Protein AF-A0A7L3FZ92-F1 (afdb_monomer)

pLDDT: mean 94.32, std 2.87, range [82.94, 98.12]

Sequence (107 aa):
RNERCNENYTTDFIYNLYSEEGKGIFDCRKNVLGHMQQGGTPTPFDRNFGTKMGAKAVAWITGKIKECSRHGRIFANTADSACLLGMRKRSLVFQPITELKEQTDFE

Nearest PDB structures (foldseek):
  4omt-assembly1_A-2  TM=9.350E-01  e=1.326E-11  Homo sapiens
  3o8n-assembly2_B  TM=9.314E-01  e=1.236E-11  Oryctolagus cuniculus
  8w2h-assembly1_A  TM=9.555E-01  e=1.254E-10  Homo sapiens
  6erh-assembly1_A  TM=4.510E-01  e=7.866E+00  Homo sapiens

Foldseek 3Di:
DPQVPDPPCGLVNVQVVCCVVCVPVDHGDDDDCPPCVVPDDDDPCCVVVVVVLVVVVVVVVVVQQVVQDDPNDGHLPDQQSAWDFDDDPHDTDTHRVVVVVVVDDPD

Radius of gyration: 23.47 Å; Cα contacts (8 Å, |Δi|>4): 56; chains: 1; bounding box: 52×32×63 Å

InterPro domains:
  IPR000023 Phosphofructokinase domain [PF00365] (2-61)
  IPR015912 Phosphofructokinase, conserved site [PS00433] (29-47)
  IPR035966 Phosphofructokinase superfamily [G3DSA:3.40.50.460] (1-107)
  IPR035966 Phosphofructokinase superfamily [SSF53784] (1-102)

Structure (mmCIF, N/CA/C/O backbone):
data_AF-A0A7L3FZ92-F1
#
_entry.id   AF-A0A7L3FZ92-F1
#
loop_
_atom_site.group_PDB
_atom_site.id
_atom_site.type_symbol
_atom_site.label_atom_id
_atom_site.label_alt_id
_atom_site.label_comp_id
_atom_site.label_asym_id
_atom_site.label_entity_id
_atom_site.label_seq_id
_atom_site.pdbx_PDB_ins_code
_atom_site.Cartn_x
_atom_site.Cartn_y
_atom_site.Cartn_z
_atom_site.occupancy
_atom_site.B_iso_or_equiv
_atom_site.auth_seq_id
_atom_site.auth_comp_id
_atom_site.auth_asym_id
_atom_site.auth_atom_id
_atom_site.pdbx_PDB_model_num
ATOM 1 N N . ARG A 1 1 ? -14.329 0.983 12.569 1.00 88.00 1 ARG A N 1
ATOM 2 C CA . ARG A 1 1 ? -14.511 2.308 11.926 1.00 88.00 1 ARG A CA 1
ATOM 3 C C . ARG A 1 1 ? -13.198 2.689 11.251 1.00 88.00 1 ARG A C 1
ATOM 5 O O . ARG A 1 1 ? -12.181 2.581 11.920 1.00 88.00 1 ARG A O 1
ATOM 12 N N . ASN A 1 2 ? -13.200 3.084 9.970 1.00 93.75 2 ASN A N 1
ATOM 13 C CA . ASN A 1 2 ? -12.004 3.661 9.337 1.00 93.75 2 ASN A CA 1
ATOM 14 C C . ASN A 1 2 ? -11.697 5.024 9.980 1.00 93.75 2 ASN A C 1
ATOM 16 O O . ASN A 1 2 ? -12.620 5.798 10.238 1.00 93.75 2 ASN A O 1
ATOM 20 N N . GLU A 1 3 ? -10.425 5.305 10.249 1.00 93.31 3 GLU A N 1
ATOM 21 C CA . GLU A 1 3 ? -9.991 6.501 10.977 1.00 93.31 3 GLU A CA 1
ATOM 22 C C . GLU A 1 3 ? -10.422 7.809 10.292 1.00 93.31 3 GLU A C 1
ATOM 24 O O . GLU A 1 3 ? -10.885 8.714 10.988 1.00 93.31 3 GLU A O 1
ATOM 29 N N . ARG A 1 4 ? -10.396 7.859 8.951 1.00 93.25 4 ARG A N 1
ATOM 30 C CA . ARG A 1 4 ? -10.768 9.020 8.119 1.00 93.25 4 ARG A CA 1
ATOM 31 C C . ARG A 1 4 ? -12.216 9.004 7.613 1.00 93.25 4 ARG A C 1
ATOM 33 O O . ARG A 1 4 ? -12.556 9.745 6.704 1.00 93.25 4 ARG A O 1
ATOM 40 N N . CYS A 1 5 ? -13.089 8.172 8.186 1.00 94.62 5 CYS A N 1
ATOM 41 C CA . CYS A 1 5 ? -14.502 8.129 7.786 1.00 94.62 5 CYS A CA 1
ATOM 42 C C . CYS A 1 5 ? -15.205 9.490 7.969 1.00 94.62 5 CYS A C 1
ATOM 44 O O . CYS A 1 5 ? -16.030 9.890 7.153 1.00 94.62 5 CYS A O 1
ATOM 46 N N . ASN A 1 6 ? -14.882 10.195 9.056 1.00 96.31 6 ASN A N 1
ATOM 47 C CA . ASN A 1 6 ? -15.357 11.546 9.329 1.00 96.31 6 ASN A CA 1
ATOM 48 C C . ASN A 1 6 ? -14.475 12.195 10.405 1.00 96.31 6 ASN A C 1
ATOM 50 O O . ASN A 1 6 ? -14.124 11.529 11.382 1.00 96.31 6 ASN A O 1
ATOM 54 N N . GLU A 1 7 ? -14.149 13.473 10.252 1.00 94.88 7 GLU A N 1
ATOM 55 C CA . GLU A 1 7 ? -13.280 14.204 11.184 1.00 94.88 7 GLU A CA 1
ATOM 56 C C . GLU A 1 7 ? -13.944 14.473 12.544 1.00 94.88 7 GLU A C 1
ATOM 58 O O . GLU A 1 7 ? -13.286 14.391 13.577 1.00 94.88 7 GLU A O 1
ATOM 63 N N . ASN A 1 8 ? -15.258 14.715 12.559 1.00 95.88 8 ASN A N 1
ATOM 64 C CA . ASN A 1 8 ? -16.018 15.067 13.762 1.00 95.88 8 ASN A CA 1
ATOM 65 C C . ASN A 1 8 ? -16.541 13.830 14.502 1.00 95.88 8 ASN A C 1
ATOM 67 O O . ASN A 1 8 ? -16.472 13.745 15.727 1.00 95.88 8 ASN A O 1
ATOM 71 N N . TYR A 1 9 ? -17.036 12.831 13.769 1.00 95.38 9 TYR A N 1
ATOM 72 C CA . TYR A 1 9 ? -17.531 11.582 14.357 1.00 95.38 9 TYR A CA 1
ATOM 73 C C . TYR A 1 9 ? -16.379 10.612 14.608 1.00 95.38 9 TYR A C 1
ATOM 75 O O . TYR A 1 9 ? -16.299 9.560 13.968 1.00 95.38 9 TYR A O 1
ATOM 83 N N . THR A 1 10 ? -15.454 10.983 15.494 1.00 95.88 10 THR A N 1
ATOM 84 C CA . THR A 1 10 ? -14.276 10.180 15.848 1.00 95.88 10 THR A CA 1
ATOM 85 C C . THR A 1 10 ? -14.662 8.882 16.561 1.00 95.88 10 THR A C 1
ATOM 87 O O . THR A 1 10 ? -15.782 8.713 17.045 1.00 95.88 10 THR A O 1
ATOM 90 N N . THR A 1 11 ? -13.723 7.933 16.642 1.00 96.06 11 THR A N 1
ATOM 91 C CA . THR A 1 11 ? -13.924 6.699 17.422 1.00 96.06 11 THR A CA 1
ATOM 92 C C . THR A 1 11 ? -14.236 7.015 18.888 1.00 96.06 11 THR A C 1
ATOM 94 O O . THR A 1 11 ? -15.074 6.344 19.484 1.00 96.06 11 THR A O 1
ATOM 97 N N . ASP A 1 12 ? -13.616 8.059 19.445 1.00 95.56 12 ASP A N 1
ATOM 98 C CA . ASP A 1 12 ? -13.855 8.506 20.818 1.00 95.56 12 ASP A CA 1
ATOM 99 C C . ASP A 1 12 ? -15.232 9.138 20.989 1.00 95.56 12 ASP A C 1
ATOM 101 O O . ASP A 1 12 ? -15.937 8.813 21.942 1.00 95.56 12 ASP A O 1
ATOM 105 N N . PHE A 1 13 ? -15.637 9.992 20.045 1.00 96.12 13 PHE A N 1
ATOM 106 C CA . PHE A 1 13 ? -16.962 10.602 20.056 1.00 96.12 13 PHE A CA 1
ATOM 107 C C . PHE A 1 13 ? -18.061 9.537 20.008 1.00 96.12 13 PHE A C 1
ATOM 109 O O . PHE A 1 13 ? -18.958 9.535 20.844 1.00 96.12 13 PHE A O 1
ATOM 116 N N . ILE A 1 14 ? -17.965 8.596 19.063 1.00 96.00 14 ILE A N 1
ATOM 117 C CA . ILE A 1 14 ? -18.960 7.529 18.894 1.00 96.00 14 ILE A CA 1
ATOM 118 C C . ILE A 1 14 ? -19.006 6.617 20.124 1.00 96.00 14 ILE A C 1
ATOM 120 O O . ILE A 1 14 ? -20.087 6.222 20.549 1.00 96.00 14 ILE A O 1
ATOM 124 N N . TYR A 1 15 ? -17.846 6.294 20.701 1.00 96.25 15 TYR A N 1
ATOM 125 C CA . TYR A 1 15 ? -17.776 5.536 21.947 1.00 96.25 15 TYR A CA 1
ATOM 126 C C . TYR A 1 15 ? -18.524 6.253 23.077 1.00 96.25 15 TYR A C 1
ATOM 128 O O . TYR A 1 15 ? -19.400 5.653 23.690 1.00 96.25 15 TYR A O 1
ATOM 136 N N . ASN A 1 16 ? -18.237 7.539 23.310 1.00 96.38 16 ASN A N 1
ATOM 137 C CA . ASN A 1 16 ? -18.897 8.312 24.364 1.00 96.38 16 ASN A CA 1
ATOM 138 C C . ASN A 1 16 ? -20.410 8.413 24.128 1.00 96.38 16 ASN A C 1
ATOM 140 O O . ASN A 1 16 ? -21.183 8.217 25.060 1.00 96.38 16 ASN A O 1
ATOM 144 N N . LEU A 1 17 ? -20.824 8.665 22.882 1.00 96.50 17 LEU A N 1
ATOM 145 C CA . LEU A 1 17 ? -22.233 8.746 22.502 1.00 96.50 17 LEU A CA 1
ATOM 146 C C . LEU A 1 17 ? -22.979 7.446 22.824 1.00 96.50 17 LEU A C 1
ATOM 148 O O . LEU A 1 17 ? -24.037 7.483 23.442 1.00 96.50 17 LEU A O 1
ATOM 152 N N . TYR A 1 18 ? -22.433 6.293 22.428 1.00 96.00 18 TYR A N 1
ATOM 153 C CA . TYR A 1 18 ? -23.087 5.011 22.687 1.00 96.00 18 TYR A CA 1
ATOM 154 C C . TYR A 1 18 ? -23.051 4.599 24.155 1.00 96.00 18 TYR A C 1
ATOM 156 O O . TYR A 1 18 ? -24.005 3.979 24.615 1.00 96.00 18 TYR A O 1
ATOM 164 N N . SER A 1 19 ? -21.991 4.938 24.888 1.00 95.62 19 SER A N 1
ATOM 165 C CA . SER A 1 19 ? -21.942 4.704 26.333 1.00 95.62 19 SER A CA 1
ATOM 166 C C . SER A 1 19 ? -23.023 5.495 27.073 1.00 95.62 19 SER A C 1
ATOM 168 O O . SER A 1 19 ? -23.666 4.945 27.963 1.00 95.62 19 SER A O 1
ATOM 170 N N . GLU A 1 20 ? -23.257 6.752 26.683 1.00 96.25 20 GLU A N 1
ATOM 171 C CA . GLU A 1 20 ? -24.284 7.603 27.297 1.00 96.25 20 G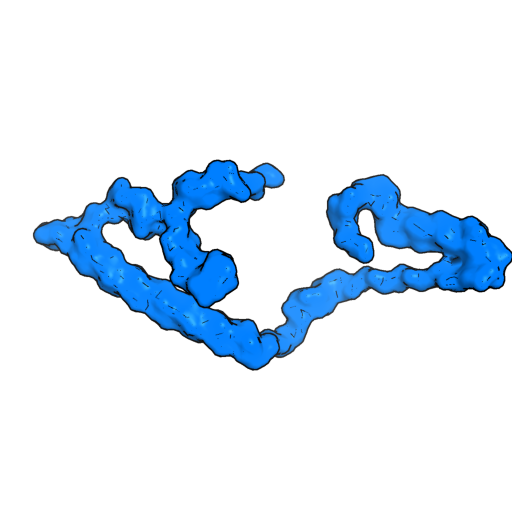LU A CA 1
ATOM 172 C C . GLU A 1 20 ? -25.702 7.147 26.917 1.00 96.25 20 GLU A C 1
ATOM 174 O O . GLU A 1 20 ? -26.540 6.876 27.779 1.00 96.25 20 GLU A O 1
ATOM 179 N N . GLU A 1 21 ? -25.972 6.970 25.620 1.00 97.12 21 GLU A N 1
ATOM 180 C CA . GLU A 1 21 ? -27.300 6.568 25.138 1.00 97.12 21 GLU A CA 1
ATOM 181 C C . GLU A 1 21 ? -27.655 5.113 25.476 1.00 97.12 21 GLU A C 1
ATOM 183 O O . GLU A 1 21 ? -28.831 4.743 25.489 1.00 97.12 21 GLU A O 1
ATOM 188 N N . GLY A 1 22 ? -26.658 4.281 25.790 1.00 92.69 22 GLY A N 1
ATOM 189 C CA . GLY A 1 22 ? -26.851 2.888 26.176 1.00 92.69 22 GLY A CA 1
ATOM 190 C C . GLY A 1 22 ? -27.624 2.717 27.482 1.00 92.69 22 GLY A C 1
ATOM 191 O O . GLY A 1 22 ? -28.246 1.672 27.664 1.00 92.69 22 GLY A O 1
ATOM 192 N N . LYS A 1 23 ? -27.626 3.719 28.378 1.00 93.25 23 LYS A N 1
ATOM 193 C CA . LYS A 1 23 ? -28.422 3.758 29.628 1.00 93.25 23 LYS A CA 1
ATOM 194 C C . LYS A 1 23 ? -28.408 2.443 30.429 1.00 93.25 23 LYS A C 1
ATOM 196 O O . LYS A 1 23 ? -29.411 2.051 31.019 1.00 93.25 23 LYS A O 1
ATOM 201 N N . GLY A 1 24 ? -27.274 1.739 30.424 1.00 89.56 24 GLY A N 1
ATOM 202 C CA . GLY A 1 24 ? -27.091 0.457 31.116 1.00 89.56 24 GLY A CA 1
ATOM 203 C C . GLY A 1 24 ? -27.701 -0.776 30.432 1.00 89.56 24 GLY A C 1
ATOM 204 O O . GLY A 1 24 ? -27.601 -1.869 30.979 1.00 89.56 24 GLY A O 1
ATOM 205 N N . ILE A 1 25 ? -28.301 -0.638 29.245 1.00 97.31 25 ILE A N 1
ATOM 206 C CA . ILE A 1 25 ? -28.797 -1.760 28.426 1.00 97.31 25 ILE A CA 1
ATOM 207 C C . ILE A 1 25 ? -27.623 -2.522 27.795 1.00 97.31 25 ILE A C 1
ATOM 209 O O . ILE A 1 25 ? -27.673 -3.742 27.643 1.00 97.31 25 ILE A O 1
ATOM 213 N N . PHE A 1 26 ? -26.557 -1.807 27.438 1.00 95.75 26 PHE A N 1
ATOM 214 C CA . PHE A 1 26 ? -25.316 -2.375 26.926 1.00 95.75 26 PHE A CA 1
ATOM 215 C C . PHE A 1 26 ? -24.110 -1.525 27.343 1.00 95.75 26 PHE A C 1
ATOM 217 O O . PHE A 1 26 ? -24.252 -0.355 27.695 1.00 95.75 26 PHE A O 1
ATOM 224 N N . ASP A 1 27 ? -22.925 -2.132 27.277 1.00 94.44 27 ASP A N 1
ATOM 225 C CA . ASP A 1 27 ? -21.635 -1.465 27.469 1.00 94.44 27 ASP A CA 1
ATOM 226 C C . ASP A 1 27 ? -20.976 -1.206 26.106 1.00 94.44 27 ASP A C 1
ATOM 228 O O . ASP A 1 27 ? -21.134 -1.992 25.165 1.00 94.44 27 ASP A O 1
ATOM 232 N N . CYS A 1 28 ? -20.218 -0.117 25.993 1.00 95.69 28 CYS A N 1
ATOM 233 C CA . CYS A 1 28 ? -19.436 0.188 24.802 1.00 95.69 28 CYS A CA 1
ATOM 234 C C . CYS A 1 28 ? -17.952 0.007 25.111 1.00 95.69 28 CYS A C 1
ATOM 236 O O . CYS A 1 28 ? -17.484 0.300 26.205 1.00 95.69 28 CYS A O 1
ATOM 238 N N . ARG A 1 29 ? -17.171 -0.452 24.131 1.00 95.38 29 ARG A N 1
ATOM 239 C CA . ARG A 1 29 ? -15.706 -0.495 24.217 1.00 95.38 29 ARG A CA 1
ATOM 240 C C . ARG A 1 29 ? -15.113 -0.026 22.906 1.00 95.38 29 ARG A C 1
ATOM 242 O O . ARG A 1 29 ? -15.587 -0.395 21.833 1.00 95.38 29 ARG A O 1
ATOM 249 N N . LYS A 1 30 ? -14.043 0.758 22.993 1.00 94.94 30 LYS A N 1
ATOM 250 C CA . LYS A 1 30 ? -13.242 1.158 21.835 1.00 94.94 30 LYS A CA 1
ATOM 251 C C . LYS A 1 30 ? -11.922 0.400 21.817 1.00 94.94 30 LYS A C 1
ATOM 253 O O . LYS A 1 30 ? -11.326 0.149 22.860 1.00 94.94 30 LYS A O 1
ATOM 258 N N . ASN A 1 31 ? -11.462 0.070 20.618 1.00 95.06 31 ASN A N 1
ATOM 259 C CA . ASN A 1 31 ? -10.135 -0.477 20.386 1.00 95.06 31 ASN A CA 1
ATOM 260 C C . ASN A 1 31 ? -9.551 0.179 19.132 1.00 95.06 31 ASN A C 1
ATOM 262 O O . ASN A 1 31 ? -10.151 0.106 18.058 1.00 95.06 31 ASN A O 1
ATOM 266 N N . VAL A 1 32 ? -8.399 0.827 19.282 1.00 94.75 32 VAL A N 1
ATOM 267 C CA . VAL A 1 32 ? -7.648 1.447 18.188 1.00 94.75 32 VAL A CA 1
ATOM 268 C C . VAL A 1 32 ? -6.336 0.684 18.070 1.00 94.75 32 VAL A C 1
ATOM 270 O O . VAL A 1 32 ? -5.428 0.868 18.873 1.00 94.75 32 VAL A O 1
ATOM 273 N N . LEU A 1 33 ? -6.258 -0.209 17.082 1.00 95.00 33 LEU A N 1
ATOM 274 C CA . LEU A 1 33 ? -5.108 -1.101 16.899 1.00 95.00 33 LEU A CA 1
ATOM 275 C C . LEU A 1 33 ? -3.821 -0.348 16.523 1.00 95.00 33 LEU A C 1
ATOM 277 O O . LEU A 1 33 ? -2.723 -0.827 16.808 1.00 95.00 33 LEU A O 1
ATOM 281 N N . GLY A 1 34 ? -3.947 0.800 15.848 1.00 94.25 34 GLY A N 1
ATOM 282 C CA . GLY A 1 3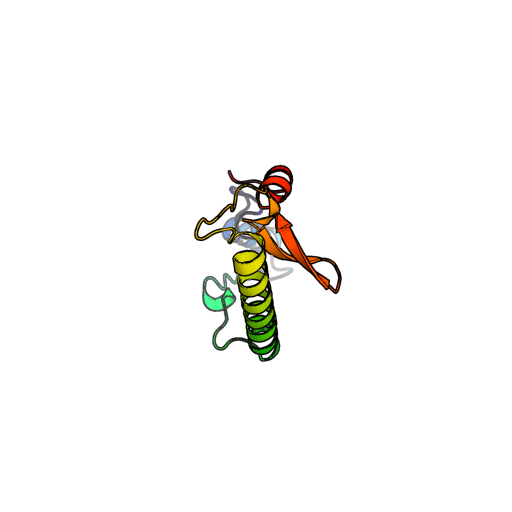4 ? -2.809 1.586 15.372 1.00 94.25 34 GLY A CA 1
ATOM 283 C C . GLY A 1 34 ? -1.886 0.771 14.462 1.00 94.25 34 GLY A C 1
ATOM 284 O O . GLY A 1 34 ? -2.354 0.019 13.602 1.00 94.25 34 GLY A O 1
ATOM 285 N N . HIS A 1 35 ? -0.574 0.886 14.678 1.00 95.94 35 HIS A N 1
ATOM 286 C CA . HIS A 1 35 ? 0.455 0.252 13.844 1.00 95.94 35 HIS A CA 1
ATOM 287 C C . HIS A 1 35 ? 0.452 -1.278 13.862 1.00 95.94 35 HIS A C 1
ATOM 289 O O . HIS A 1 35 ? 0.986 -1.877 12.933 1.00 95.94 35 HIS A O 1
ATOM 295 N N . MET A 1 36 ? -0.210 -1.932 14.825 1.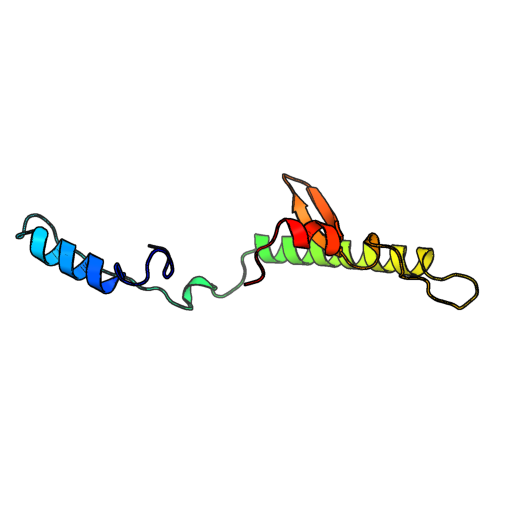00 94.56 36 MET A N 1
ATOM 296 C CA . MET A 1 36 ? -0.368 -3.392 14.781 1.00 94.56 36 MET A CA 1
ATOM 297 C C . MET A 1 36 ? -1.125 -3.871 13.533 1.00 94.56 36 MET A C 1
ATOM 299 O O . MET A 1 36 ? -0.978 -5.023 13.135 1.00 94.56 36 MET A O 1
ATOM 303 N N . GLN A 1 37 ? -1.881 -2.987 12.872 1.00 94.88 37 GLN A N 1
ATOM 304 C CA . GLN A 1 37 ? -2.539 -3.276 11.594 1.00 94.88 37 GLN A CA 1
ATOM 305 C C . GLN A 1 37 ? -1.557 -3.549 10.443 1.00 94.88 37 GLN A C 1
ATOM 307 O O . GLN A 1 37 ? -1.951 -4.172 9.463 1.00 94.88 37 GLN A O 1
ATOM 312 N N . GLN A 1 38 ? -0.288 -3.133 10.554 1.00 95.38 38 GLN A N 1
ATOM 313 C CA . GLN A 1 38 ? 0.760 -3.492 9.586 1.00 95.38 38 GLN A CA 1
ATOM 314 C C . GLN A 1 38 ? 1.110 -4.989 9.642 1.00 95.38 38 GLN A C 1
ATOM 316 O O . GLN A 1 38 ? 1.674 -5.531 8.694 1.00 95.38 38 GLN A O 1
ATOM 321 N N . GLY A 1 39 ? 0.749 -5.664 10.738 1.00 95.12 39 GLY A N 1
ATOM 322 C CA . GLY A 1 39 ? 1.132 -7.039 11.013 1.00 95.12 39 GLY A CA 1
ATOM 323 C C . GLY A 1 39 ? 2.546 -7.154 11.585 1.00 95.12 39 GLY A C 1
ATOM 324 O O . GLY A 1 39 ? 3.204 -6.168 11.906 1.00 95.12 39 GLY A O 1
ATOM 325 N N . GLY A 1 40 ? 2.989 -8.399 11.752 1.00 95.38 40 GLY A N 1
ATOM 326 C CA . GLY A 1 40 ? 4.349 -8.736 12.171 1.00 95.38 40 GLY A CA 1
ATOM 327 C C . GLY A 1 40 ? 5.100 -9.401 11.025 1.00 95.38 40 GLY A C 1
ATOM 328 O O . GLY A 1 40 ? 5.501 -8.762 10.057 1.00 95.38 40 GLY A O 1
ATOM 329 N N . THR A 1 41 ? 5.277 -10.718 11.110 1.00 96.44 41 THR A N 1
ATOM 330 C CA . THR A 1 41 ? 5.840 -11.490 9.997 1.00 96.44 41 THR A CA 1
ATOM 331 C C . THR A 1 41 ? 4.832 -11.574 8.843 1.00 96.44 41 THR A C 1
ATOM 333 O O . THR A 1 41 ? 3.678 -11.938 9.086 1.00 96.44 41 THR A O 1
ATOM 336 N N . PRO A 1 42 ? 5.240 -11.292 7.590 1.00 96.94 42 PRO A N 1
ATOM 337 C CA . PRO A 1 42 ? 4.342 -11.355 6.442 1.00 96.94 42 PRO A CA 1
ATOM 338 C C . PRO A 1 42 ? 3.788 -12.767 6.246 1.00 96.94 42 PRO A C 1
ATOM 340 O O . PRO A 1 42 ? 4.471 -13.775 6.485 1.00 96.94 42 PRO A O 1
ATOM 343 N N . THR A 1 43 ? 2.551 -12.852 5.760 1.00 97.81 43 THR A N 1
ATOM 344 C CA . THR A 1 43 ? 1.898 -14.144 5.550 1.00 97.81 43 THR A CA 1
ATOM 345 C C . THR A 1 43 ? 2.629 -14.956 4.466 1.00 97.81 43 THR A C 1
ATOM 347 O O . THR A 1 43 ? 3.349 -14.402 3.628 1.00 97.81 43 THR A O 1
ATOM 350 N N . PRO A 1 44 ? 2.485 -16.295 4.430 1.00 98.12 44 PRO A N 1
ATOM 351 C CA . PRO A 1 44 ? 2.992 -17.094 3.311 1.00 98.12 44 PRO A CA 1
ATOM 352 C C . PRO A 1 44 ? 2.472 -16.620 1.944 1.00 98.12 44 PRO A C 1
ATOM 354 O O . PRO A 1 44 ? 3.206 -16.690 0.958 1.00 98.12 44 PRO A O 1
ATOM 357 N N . PHE A 1 45 ? 1.236 -16.109 1.896 1.00 96.19 45 PHE A N 1
ATOM 358 C CA . PHE A 1 45 ? 0.650 -15.537 0.688 1.00 96.19 45 PHE A CA 1
ATOM 359 C C . PHE A 1 45 ? 1.420 -14.297 0.232 1.00 96.19 45 PHE A C 1
ATOM 361 O O . PHE A 1 45 ? 1.881 -14.273 -0.907 1.00 96.19 45 PHE A O 1
ATOM 368 N N . ASP A 1 46 ? 1.636 -13.324 1.122 1.00 97.06 46 ASP A N 1
ATOM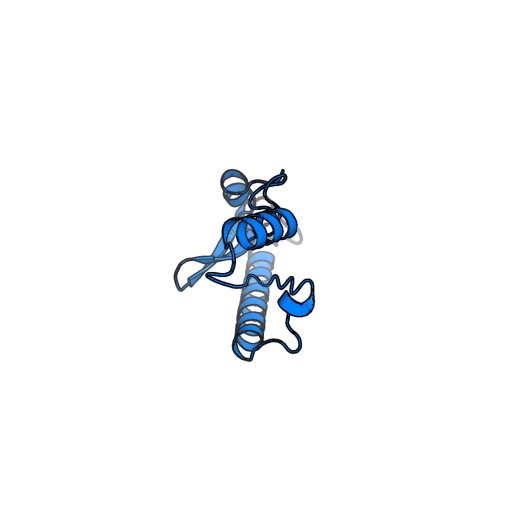 369 C CA . ASP A 1 46 ? 2.355 -12.085 0.791 1.00 97.06 46 ASP A CA 1
ATOM 370 C C . ASP A 1 46 ? 3.780 -12.375 0.323 1.00 97.06 46 ASP A C 1
ATOM 372 O O . ASP A 1 46 ? 4.254 -11.793 -0.652 1.00 97.06 46 ASP A O 1
ATOM 376 N N . ARG A 1 47 ? 4.449 -13.342 0.964 1.00 97.94 47 ARG A N 1
ATOM 377 C CA . ARG A 1 47 ? 5.795 -13.777 0.573 1.00 97.94 47 ARG A CA 1
ATOM 378 C C . ARG A 1 47 ? 5.819 -14.361 -0.838 1.00 97.94 47 ARG A C 1
ATOM 380 O O . ARG A 1 47 ? 6.606 -13.914 -1.669 1.00 97.94 47 ARG A O 1
ATOM 387 N N . ASN A 1 48 ? 4.947 -15.328 -1.128 1.00 97.44 48 ASN A N 1
ATOM 388 C CA . ASN A 1 48 ? 4.883 -15.951 -2.452 1.00 97.44 48 ASN A CA 1
ATOM 389 C C . ASN A 1 48 ? 4.478 -14.932 -3.529 1.00 97.44 48 ASN A C 1
ATOM 391 O O . ASN A 1 48 ? 5.116 -14.834 -4.580 1.00 97.44 48 ASN A O 1
ATOM 395 N N . PHE A 1 49 ? 3.449 -14.133 -3.247 1.00 96.44 49 PHE A N 1
ATOM 396 C CA . PHE A 1 49 ? 2.946 -13.131 -4.174 1.00 96.44 49 PHE A CA 1
ATOM 397 C C . PHE A 1 49 ? 3.989 -12.047 -4.464 1.00 96.44 49 PHE A C 1
ATOM 399 O O . PHE A 1 49 ? 4.187 -11.696 -5.627 1.00 96.44 49 PHE A O 1
ATOM 406 N N . GLY A 1 50 ? 4.725 -11.592 -3.446 1.00 96.94 50 GLY A N 1
ATOM 407 C CA . GLY A 1 50 ? 5.855 -10.676 -3.596 1.00 96.94 50 GLY A CA 1
ATOM 408 C C . GLY A 1 50 ? 6.936 -11.233 -4.524 1.00 96.94 50 GLY A C 1
ATOM 409 O O . GLY A 1 50 ? 7.328 -10.562 -5.479 1.00 96.94 50 GLY A O 1
ATOM 410 N N . THR A 1 51 ? 7.354 -12.490 -4.331 1.00 97.44 51 THR A N 1
ATOM 411 C CA . THR A 1 51 ? 8.311 -13.153 -5.236 1.00 97.44 51 THR A CA 1
ATOM 412 C C . THR A 1 51 ? 7.773 -13.249 -6.665 1.00 97.44 51 THR A C 1
ATOM 414 O O . THR A 1 51 ? 8.498 -12.958 -7.618 1.00 97.44 51 THR A O 1
ATOM 417 N N . LYS A 1 52 ? 6.493 -13.601 -6.840 1.00 96.38 52 LYS A N 1
ATOM 418 C CA . LYS A 1 52 ? 5.849 -13.689 -8.158 1.00 96.38 52 LYS A CA 1
ATOM 419 C C . LYS A 1 52 ? 5.808 -12.337 -8.875 1.00 96.38 52 LYS A C 1
ATOM 421 O O . LYS A 1 52 ? 6.103 -12.275 -10.070 1.00 96.38 52 LYS A O 1
ATOM 426 N N . MET A 1 53 ? 5.451 -11.263 -8.168 1.00 97.44 53 MET A N 1
ATOM 427 C CA . MET A 1 53 ? 5.463 -9.909 -8.726 1.00 97.44 53 MET A CA 1
ATOM 428 C C . MET A 1 53 ? 6.884 -9.466 -9.082 1.00 97.44 53 MET A C 1
ATOM 430 O O . MET A 1 53 ? 7.098 -8.980 -10.190 1.00 97.44 53 MET A O 1
ATOM 434 N N . GLY A 1 54 ? 7.860 -9.715 -8.204 1.00 97.94 54 GLY A N 1
ATOM 435 C CA . GLY A 1 54 ? 9.269 -9.399 -8.449 1.00 97.94 54 GLY A CA 1
ATOM 436 C C . GLY A 1 54 ? 9.823 -10.096 -9.693 1.00 97.94 54 GLY A C 1
ATOM 437 O O . GLY A 1 54 ? 10.363 -9.439 -10.581 1.00 97.94 54 GLY A O 1
ATOM 438 N N . ALA A 1 55 ? 9.610 -11.409 -9.821 1.00 97.94 55 ALA A N 1
ATOM 439 C CA . ALA A 1 55 ? 10.036 -12.165 -10.999 1.00 97.94 55 ALA A CA 1
ATOM 440 C C . ALA A 1 55 ? 9.403 -11.624 -12.293 1.00 97.94 55 ALA A C 1
ATOM 442 O O . ALA A 1 55 ? 10.082 -11.469 -13.310 1.00 97.94 55 ALA A O 1
ATOM 443 N N . LYS A 1 56 ? 8.109 -11.280 -12.251 1.00 97.44 56 LYS A N 1
ATOM 444 C CA . LYS A 1 56 ? 7.407 -10.708 -13.403 1.00 97.44 56 LYS A CA 1
ATOM 445 C C . LYS A 1 56 ? 7.937 -9.319 -13.776 1.00 97.44 56 LYS A C 1
ATOM 447 O O . LYS A 1 56 ? 8.094 -9.046 -14.963 1.00 97.44 56 LYS A O 1
ATOM 452 N N . ALA A 1 57 ? 8.241 -8.470 -12.795 1.00 97.94 57 ALA A N 1
ATOM 453 C CA . ALA A 1 57 ? 8.837 -7.153 -13.018 1.00 97.94 57 ALA A CA 1
ATOM 454 C C . ALA A 1 57 ? 10.224 -7.255 -13.674 1.00 97.94 57 ALA A C 1
ATOM 456 O O . ALA A 1 57 ? 10.495 -6.549 -14.643 1.00 97.94 57 ALA A O 1
ATOM 457 N N . VAL A 1 58 ? 11.070 -8.186 -13.216 1.00 98.00 58 VAL A N 1
ATOM 458 C CA . VAL A 1 58 ? 12.397 -8.429 -13.810 1.00 98.00 58 VAL A CA 1
ATOM 459 C C . VAL A 1 58 ? 12.288 -8.955 -15.245 1.00 98.00 58 VAL A C 1
ATOM 461 O O . VAL A 1 58 ? 13.018 -8.508 -16.133 1.00 98.00 58 VAL A O 1
ATOM 464 N N . ALA A 1 59 ? 11.357 -9.876 -15.505 1.00 97.25 59 ALA A N 1
ATOM 465 C CA . ALA A 1 59 ? 11.115 -10.369 -16.858 1.00 97.25 59 ALA A CA 1
ATOM 466 C C . ALA A 1 59 ? 10.675 -9.233 -17.798 1.00 97.25 59 ALA A C 1
ATOM 468 O O . ALA A 1 59 ? 11.178 -9.113 -18.916 1.00 97.25 59 ALA A O 1
ATOM 469 N N . TRP A 1 60 ? 9.781 -8.366 -17.318 1.00 96.75 60 TRP A N 1
ATOM 470 C CA . TRP A 1 60 ? 9.284 -7.221 -18.073 1.00 96.75 60 TRP A CA 1
ATOM 471 C C . TRP A 1 60 ? 10.370 -6.177 -18.354 1.00 96.75 60 TRP A C 1
ATOM 473 O O . TRP A 1 60 ? 10.551 -5.810 -19.514 1.00 96.75 60 TRP A O 1
ATOM 483 N N . ILE A 1 61 ? 11.149 -5.756 -17.348 1.00 95.81 61 ILE A N 1
ATOM 484 C CA . ILE A 1 61 ? 12.193 -4.735 -17.548 1.00 95.81 61 ILE A CA 1
ATOM 485 C C . ILE A 1 61 ? 13.281 -5.239 -18.502 1.00 95.81 61 ILE A C 1
ATOM 487 O O . ILE A 1 61 ? 13.745 -4.497 -19.362 1.00 95.81 61 ILE A O 1
ATOM 491 N N . THR A 1 62 ? 13.628 -6.528 -18.426 1.00 95.94 62 THR A N 1
ATOM 492 C CA . THR A 1 62 ? 14.600 -7.149 -19.336 1.00 95.94 62 THR A CA 1
ATOM 493 C C . THR A 1 62 ? 14.103 -7.139 -20.783 1.00 95.94 62 THR A C 1
ATOM 495 O O . THR A 1 62 ? 14.879 -6.856 -21.696 1.00 95.94 62 THR A O 1
ATOM 498 N N . GLY A 1 63 ? 12.817 -7.432 -21.005 1.00 94.12 63 GLY A N 1
ATOM 499 C CA . GLY A 1 63 ? 12.191 -7.318 -22.324 1.00 94.12 63 GLY A CA 1
ATOM 500 C C . GLY A 1 63 ? 12.195 -5.876 -22.828 1.00 94.12 63 GLY A C 1
ATOM 501 O O . GLY A 1 63 ? 12.685 -5.603 -23.923 1.00 94.12 63 GLY A O 1
ATOM 502 N N . LYS A 1 64 ? 11.763 -4.935 -21.983 1.00 94.06 64 LYS A N 1
ATOM 503 C CA . LYS A 1 64 ? 11.699 -3.513 -22.331 1.00 94.06 64 LYS A CA 1
ATOM 504 C C . LYS A 1 64 ? 13.050 -2.899 -22.659 1.00 94.06 64 LYS A C 1
ATOM 506 O O . LYS A 1 64 ? 13.148 -2.152 -23.623 1.00 94.06 64 LYS A O 1
ATOM 511 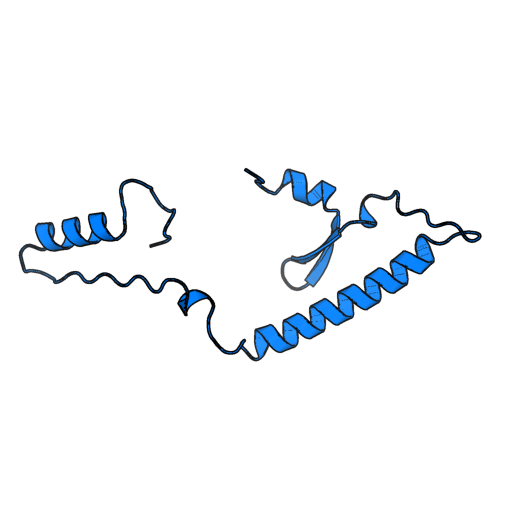N N . ILE A 1 65 ? 14.111 -3.252 -21.936 1.00 93.12 65 ILE A N 1
ATOM 512 C CA . ILE A 1 65 ? 15.469 -2.785 -22.254 1.00 93.12 65 ILE A CA 1
ATOM 513 C C . ILE A 1 65 ? 15.871 -3.202 -23.676 1.00 93.12 65 ILE A C 1
ATOM 515 O O . ILE A 1 65 ? 16.453 -2.398 -24.403 1.00 93.12 65 ILE A O 1
ATOM 519 N N . LYS A 1 66 ? 15.538 -4.429 -24.100 1.00 92.25 66 LYS A N 1
ATOM 520 C CA . LYS A 1 66 ? 15.831 -4.908 -25.460 1.00 92.25 66 LYS A CA 1
ATOM 521 C C . LYS A 1 66 ? 15.007 -4.175 -26.520 1.00 92.25 66 LYS A C 1
ATOM 523 O O . LYS A 1 66 ? 15.544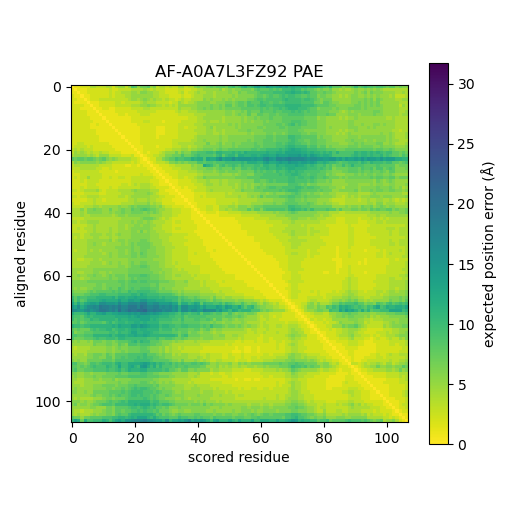 -3.849 -27.569 1.00 92.25 66 LYS A O 1
ATOM 528 N N . GLU A 1 67 ? 13.734 -3.903 -26.245 1.00 91.62 67 GLU A N 1
ATOM 529 C CA . GLU A 1 67 ? 12.844 -3.166 -27.157 1.00 91.62 67 GLU A CA 1
ATOM 530 C C . GLU A 1 67 ? 13.269 -1.699 -27.333 1.00 91.62 67 GLU A C 1
ATOM 532 O O . GLU A 1 67 ? 13.252 -1.163 -28.448 1.00 91.62 67 GLU A O 1
ATOM 537 N N . CYS A 1 68 ? 13.663 -1.062 -26.229 1.00 91.94 68 CYS A N 1
ATOM 538 C CA . CYS A 1 68 ? 14.032 0.349 -26.176 1.00 91.94 68 CYS A CA 1
ATOM 539 C C . CYS A 1 68 ? 15.480 0.605 -26.622 1.00 91.94 68 CYS A C 1
ATOM 541 O O . CYS A 1 68 ? 15.806 1.732 -26.990 1.00 91.94 68 CYS A O 1
ATOM 543 N N . SER A 1 69 ? 16.365 -0.395 -26.600 1.00 92.19 69 SER A N 1
ATOM 544 C CA . SER A 1 69 ? 17.759 -0.246 -27.037 1.00 92.19 69 SER A CA 1
ATOM 545 C C . SER A 1 69 ? 17.893 -0.446 -28.548 1.00 92.19 69 SER A C 1
ATOM 547 O O . SER A 1 69 ? 17.665 -1.536 -29.069 1.00 92.19 69 SER A O 1
ATOM 549 N N . ARG A 1 70 ? 18.286 0.605 -29.275 1.00 87.44 70 ARG A N 1
ATOM 550 C CA . ARG A 1 70 ? 18.529 0.570 -30.726 1.00 87.44 70 ARG A CA 1
ATOM 551 C C . ARG A 1 70 ? 19.823 1.302 -31.054 1.00 87.44 70 ARG A C 1
ATOM 553 O O . ARG A 1 70 ? 19.986 2.464 -30.696 1.00 87.44 70 ARG A O 1
ATOM 560 N N . HIS A 1 71 ? 20.739 0.628 -31.752 1.00 85.50 71 HIS A N 1
ATOM 561 C CA . HIS A 1 71 ? 22.014 1.204 -32.211 1.00 85.50 71 HIS A CA 1
ATOM 562 C C . HIS A 1 71 ? 22.816 1.925 -31.104 1.00 85.50 71 HIS A C 1
ATOM 564 O O . HIS A 1 71 ? 23.346 3.013 -31.317 1.00 85.50 71 HIS A O 1
ATOM 570 N N . GLY A 1 72 ? 22.876 1.342 -29.901 1.00 86.75 72 GLY A N 1
ATOM 571 C CA . GLY A 1 72 ? 23.617 1.910 -28.765 1.00 86.75 72 GLY A CA 1
ATOM 572 C C . GLY A 1 72 ? 22.940 3.106 -28.083 1.00 86.75 72 GLY A C 1
ATOM 573 O O . GLY A 1 72 ? 23.555 3.747 -27.235 1.00 86.75 72 GLY A O 1
ATOM 574 N N . ARG A 1 73 ? 21.684 3.413 -28.429 1.00 90.69 73 ARG A N 1
ATOM 575 C CA . ARG A 1 73 ? 20.864 4.451 -27.788 1.00 90.69 73 ARG A CA 1
ATOM 576 C C . ARG A 1 73 ? 19.599 3.840 -27.191 1.00 90.69 73 ARG A C 1
ATOM 578 O O . ARG A 1 73 ? 19.079 2.859 -27.716 1.00 90.69 73 ARG A O 1
ATOM 585 N N . ILE A 1 74 ? 19.102 4.431 -26.106 1.00 90.81 74 ILE A N 1
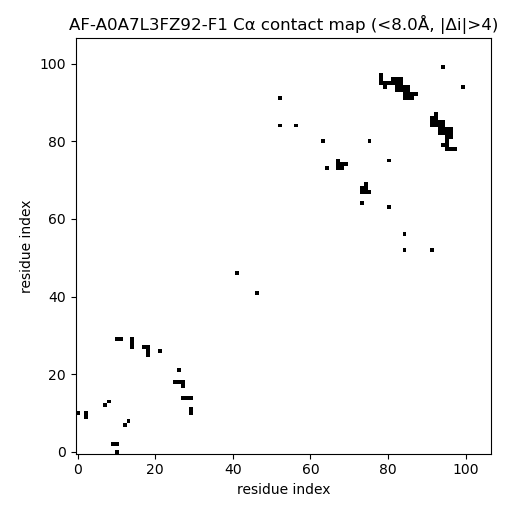ATOM 586 C CA . ILE A 1 74 ? 17.870 4.004 -25.431 1.00 90.81 74 ILE A CA 1
ATOM 587 C C . ILE A 1 74 ? 16.735 4.965 -25.792 1.00 90.81 74 ILE A C 1
ATOM 589 O O . ILE A 1 74 ? 16.864 6.175 -25.625 1.00 90.81 74 ILE A O 1
ATOM 593 N N . PHE A 1 75 ? 15.613 4.413 -26.247 1.00 91.38 75 PHE A N 1
ATOM 594 C CA . PHE A 1 75 ? 14.387 5.125 -26.591 1.00 91.38 75 PHE A CA 1
ATOM 595 C C . PHE A 1 75 ? 13.242 4.621 -25.709 1.00 91.38 75 PHE A C 1
ATOM 597 O O . PHE A 1 75 ? 12.567 3.656 -26.046 1.00 91.38 75 PHE A O 1
ATOM 604 N N . ALA A 1 76 ? 13.044 5.263 -24.557 1.00 91.19 76 ALA A N 1
ATOM 605 C CA . ALA A 1 76 ? 11.993 4.936 -23.585 1.00 91.19 76 ALA A CA 1
ATOM 606 C C . ALA A 1 76 ? 10.860 5.983 -23.599 1.00 91.19 76 ALA A C 1
ATOM 608 O O . ALA A 1 76 ? 10.408 6.447 -22.557 1.00 91.19 76 ALA A O 1
ATOM 609 N N . ASN A 1 77 ? 10.442 6.402 -24.793 1.00 91.19 77 ASN A N 1
ATOM 610 C CA . ASN A 1 77 ? 9.509 7.512 -25.019 1.00 91.19 77 ASN A CA 1
ATOM 611 C C . ASN A 1 77 ? 8.043 7.082 -25.203 1.00 91.19 77 ASN A C 1
ATOM 613 O O . ASN A 1 77 ? 7.182 7.929 -25.429 1.00 91.19 77 ASN A O 1
ATOM 617 N N . THR A 1 78 ? 7.751 5.788 -25.136 1.00 92.31 78 THR A N 1
ATOM 618 C CA . THR A 1 78 ? 6.387 5.258 -25.186 1.00 92.31 78 THR A CA 1
ATOM 619 C C . THR A 1 78 ? 5.752 5.277 -23.794 1.00 92.31 78 THR A C 1
ATOM 621 O O . THR A 1 78 ? 6.446 5.142 -22.792 1.00 92.31 78 THR A O 1
ATOM 624 N N . ALA A 1 79 ? 4.426 5.422 -23.704 1.00 91.62 79 ALA A N 1
ATOM 625 C CA . ALA A 1 79 ? 3.723 5.457 -22.414 1.00 91.62 79 ALA A CA 1
ATOM 626 C C . ALA A 1 79 ? 3.914 4.165 -21.591 1.00 91.62 79 ALA A C 1
ATOM 628 O O . ALA A 1 79 ? 3.928 4.191 -20.364 1.00 91.62 79 ALA A O 1
ATOM 629 N N . ASP A 1 80 ? 4.116 3.035 -22.268 1.00 91.69 80 ASP A N 1
ATOM 630 C CA . ASP A 1 80 ? 4.374 1.737 -21.650 1.00 91.69 80 ASP A CA 1
ATOM 631 C C . ASP A 1 80 ? 5.832 1.541 -21.201 1.00 91.69 80 ASP A C 1
ATOM 633 O O . ASP A 1 80 ? 6.168 0.455 -20.741 1.00 91.69 80 ASP A O 1
ATOM 637 N N . SER A 1 81 ? 6.703 2.554 -21.307 1.00 92.44 81 SER A N 1
ATOM 638 C CA . SER A 1 81 ? 8.045 2.520 -20.710 1.00 92.44 81 SER A CA 1
ATOM 639 C C . SER A 1 81 ? 8.013 2.750 -19.192 1.00 92.44 81 SER A C 1
ATOM 641 O O . SER A 1 81 ? 8.902 2.279 -18.481 1.00 92.44 81 SER A O 1
ATOM 643 N N . ALA A 1 82 ? 6.968 3.421 -18.692 1.00 93.88 82 ALA A N 1
ATOM 644 C CA . ALA A 1 82 ? 6.730 3.699 -17.280 1.00 93.88 82 ALA A CA 1
ATOM 645 C C . ALA A 1 82 ? 5.341 3.188 -16.866 1.00 93.88 82 ALA A C 1
ATOM 647 O O . ALA A 1 82 ? 4.310 3.809 -17.130 1.00 93.88 82 ALA A O 1
ATOM 648 N N . CYS A 1 83 ? 5.311 2.038 -16.195 1.00 95.75 83 CYS A N 1
ATOM 649 C CA . CYS A 1 83 ? 4.075 1.355 -15.826 1.00 95.75 83 CYS A CA 1
ATOM 650 C C . CYS A 1 83 ? 4.060 0.901 -14.363 1.00 95.75 83 CYS A C 1
ATOM 652 O O . CYS A 1 83 ? 5.106 0.644 -13.766 1.00 95.75 83 CYS A O 1
ATOM 654 N N . LEU A 1 84 ? 2.860 0.702 -13.824 1.00 96.06 84 LEU A N 1
ATOM 655 C CA . LEU A 1 84 ? 2.628 0.019 -12.558 1.00 96.06 84 LEU A CA 1
ATOM 656 C C . LEU A 1 84 ? 2.283 -1.452 -12.820 1.00 96.06 84 LEU A C 1
ATOM 658 O O . LEU A 1 84 ? 1.391 -1.761 -13.614 1.00 96.06 84 LEU A O 1
ATOM 662 N N . LEU A 1 85 ? 2.963 -2.365 -12.124 1.00 97.12 85 LEU A N 1
ATOM 663 C CA . LEU A 1 85 ? 2.556 -3.766 -12.057 1.00 97.12 85 LEU A CA 1
ATOM 664 C C . LEU A 1 85 ? 1.442 -3.909 -11.019 1.00 97.12 85 LEU A C 1
ATOM 666 O O . LEU A 1 85 ? 1.679 -3.745 -9.826 1.00 97.12 85 LEU A O 1
ATOM 670 N N . GLY A 1 86 ? 0.241 -4.247 -11.475 1.00 95.31 86 GLY A N 1
ATOM 671 C CA . GLY A 1 86 ? -0.926 -4.445 -10.623 1.00 95.31 86 GLY A CA 1
ATOM 672 C C . GLY A 1 86 ? -1.624 -5.774 -10.887 1.00 95.31 86 GLY A C 1
ATOM 673 O O . GLY A 1 86 ? -1.355 -6.469 -11.869 1.00 95.31 86 GLY A O 1
ATOM 674 N N . MET A 1 87 ? -2.556 -6.135 -10.008 1.00 94.31 87 MET A N 1
ATOM 675 C CA . MET A 1 87 ? -3.463 -7.261 -10.218 1.00 94.31 87 MET A CA 1
ATOM 676 C C . MET A 1 87 ? -4.837 -6.739 -10.633 1.00 94.31 87 MET A C 1
ATOM 678 O O . MET A 1 87 ? -5.470 -5.993 -9.893 1.00 94.31 87 MET A O 1
ATOM 682 N N . ARG A 1 88 ? -5.328 -7.173 -11.796 1.00 91.94 88 ARG A N 1
ATOM 683 C CA . ARG A 1 88 ? -6.682 -6.874 -12.272 1.00 91.94 88 ARG A CA 1
ATOM 684 C C . ARG A 1 88 ? -7.450 -8.180 -12.428 1.00 91.94 88 ARG A C 1
ATOM 686 O O . ARG A 1 88 ? -7.067 -9.054 -13.208 1.00 91.94 88 ARG A O 1
ATOM 693 N N . LYS A 1 89 ? -8.540 -8.327 -11.668 1.00 90.44 89 LYS A N 1
ATOM 694 C CA . LYS A 1 89 ? -9.275 -9.595 -11.513 1.00 90.44 89 LYS A CA 1
ATOM 695 C C . LYS A 1 89 ? -8.334 -10.721 -11.051 1.00 90.44 89 LYS A C 1
ATOM 697 O O . LYS A 1 89 ? -7.956 -10.751 -9.890 1.00 90.44 89 LYS A O 1
ATOM 702 N N . ARG A 1 90 ? -7.945 -11.636 -11.947 1.00 90.69 90 ARG A N 1
ATOM 703 C CA . ARG A 1 90 ? -7.078 -12.795 -11.646 1.00 90.69 90 ARG A CA 1
ATOM 704 C C . ARG A 1 90 ? -5.735 -12.756 -12.386 1.00 90.69 90 ARG A C 1
ATOM 706 O O . ARG A 1 90 ? -4.996 -13.736 -12.346 1.00 90.69 90 ARG A O 1
ATOM 713 N N . SER A 1 91 ? -5.416 -11.639 -13.041 1.00 93.75 91 SER A N 1
ATOM 714 C CA . SER A 1 91 ? -4.222 -11.492 -13.876 1.00 93.75 91 SER A CA 1
ATOM 715 C C . SER A 1 91 ? -3.338 -10.350 -13.390 1.00 93.75 91 SER A C 1
ATOM 717 O O . SER A 1 91 ? -3.828 -9.290 -13.010 1.00 93.75 91 SER A O 1
ATOM 719 N N . LEU A 1 92 ? -2.022 -10.559 -13.441 1.00 95.50 92 LEU A N 1
ATOM 720 C CA . LEU A 1 92 ? -1.038 -9.496 -13.239 1.00 95.50 92 LEU A CA 1
ATOM 721 C C . LEU A 1 92 ? -0.865 -8.718 -14.546 1.00 95.50 92 LEU A C 1
ATOM 723 O O . LEU A 1 92 ? -0.572 -9.339 -15.570 1.00 95.50 92 LEU A O 1
ATOM 727 N N . VAL A 1 93 ? -1.006 -7.399 -14.514 1.00 95.62 93 VAL A N 1
ATOM 728 C CA . VAL A 1 93 ? -0.981 -6.520 -15.689 1.00 95.62 93 VAL A CA 1
ATOM 729 C C . VAL A 1 93 ? -0.027 -5.358 -15.428 1.00 95.62 93 VAL A C 1
ATOM 731 O O . VAL A 1 93 ? 0.041 -4.856 -14.310 1.00 95.62 93 VAL A O 1
ATOM 734 N N . PHE A 1 94 ? 0.707 -4.950 -16.459 1.00 96.62 94 PHE A N 1
ATOM 735 C CA . PHE A 1 94 ? 1.471 -3.706 -16.458 1.00 96.62 94 PHE A CA 1
ATOM 736 C C . PHE A 1 94 ? 0.610 -2.622 -17.096 1.00 96.62 94 PHE A C 1
ATOM 738 O O . PHE A 1 94 ? 0.180 -2.791 -18.236 1.00 96.62 94 PHE A O 1
ATOM 745 N N . GLN A 1 95 ? 0.325 -1.553 -16.360 1.00 95.31 95 GLN A N 1
ATOM 746 C CA . GLN A 1 95 ? -0.505 -0.446 -16.839 1.00 95.31 95 GLN A CA 1
ATOM 747 C C . GLN A 1 95 ? 0.315 0.847 -16.858 1.00 95.31 95 GLN A C 1
ATOM 749 O O . GLN A 1 95 ? 0.939 1.151 -15.838 1.00 95.31 95 GLN A O 1
ATOM 754 N N . PRO A 1 96 ? 0.349 1.596 -17.974 1.00 96.00 96 PRO A N 1
ATOM 755 C CA . PRO A 1 96 ? 1.013 2.894 -18.038 1.00 96.00 96 PRO A CA 1
ATOM 756 C C . PRO A 1 96 ? 0.556 3.828 -16.915 1.00 96.00 96 PRO A C 1
ATOM 758 O O . PRO A 1 96 ? -0.639 3.952 -16.641 1.00 96.00 96 PRO A O 1
ATOM 761 N N . ILE A 1 97 ? 1.500 4.520 -16.275 1.00 94.31 97 ILE A N 1
ATOM 762 C CA . ILE A 1 97 ? 1.179 5.445 -15.173 1.00 94.31 97 ILE A CA 1
ATOM 763 C C . ILE A 1 97 ? 0.291 6.596 -15.667 1.00 94.31 97 ILE A C 1
ATOM 765 O O . ILE A 1 97 ? -0.568 7.074 -14.932 1.00 94.31 97 ILE A O 1
ATOM 769 N N . THR A 1 98 ? 0.450 7.003 -16.928 1.00 93.62 98 THR A N 1
ATOM 770 C CA . THR A 1 98 ? -0.377 8.039 -17.559 1.00 93.62 98 THR A CA 1
ATOM 771 C C . THR A 1 98 ? -1.861 7.677 -17.582 1.00 93.62 98 THR A C 1
ATOM 773 O O . THR A 1 98 ? -2.683 8.548 -17.335 1.00 93.62 98 THR A O 1
ATOM 776 N N . GLU A 1 99 ? -2.209 6.406 -17.807 1.00 93.31 99 GLU A N 1
ATOM 777 C CA . GLU A 1 99 ? -3.604 5.932 -17.778 1.00 93.31 99 GLU A CA 1
ATOM 778 C C . GLU A 1 99 ? -4.142 5.824 -16.348 1.00 93.31 99 GLU A C 1
ATOM 780 O O . GLU A 1 99 ? -5.312 6.095 -16.082 1.00 93.31 99 GLU A O 1
ATOM 785 N N . LEU A 1 100 ? -3.284 5.417 -15.409 1.00 92.81 100 LEU A N 1
ATOM 786 C CA . LEU A 1 100 ? -3.651 5.332 -13.996 1.00 92.81 100 LEU A CA 1
ATOM 787 C C . LEU A 1 100 ? -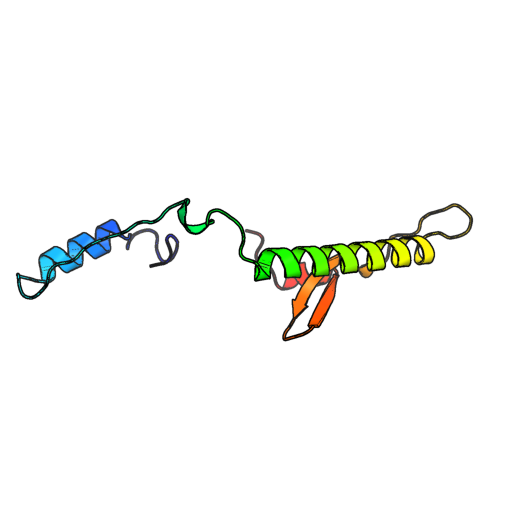3.881 6.708 -13.390 1.00 92.81 100 LEU A C 1
ATOM 789 O O . LEU A 1 100 ? -4.673 6.827 -12.455 1.00 92.81 100 LEU A O 1
ATOM 793 N N . LYS A 1 101 ? -3.227 7.738 -13.935 1.00 92.88 101 LYS A N 1
ATOM 794 C CA . LYS A 1 101 ? -3.368 9.101 -13.447 1.00 92.88 101 LYS A CA 1
ATOM 795 C C . LYS A 1 101 ? -4.812 9.596 -13.521 1.00 92.88 101 LYS A C 1
ATOM 797 O O . LYS A 1 101 ? -5.263 10.272 -12.612 1.00 92.88 101 LYS A O 1
ATOM 802 N N . GLU A 1 102 ? -5.539 9.221 -14.569 1.00 92.38 102 GLU A N 1
ATOM 803 C CA . GLU A 1 102 ? -6.947 9.599 -14.756 1.00 92.38 102 GLU A CA 1
ATOM 804 C C . GLU A 1 102 ? -7.899 8.882 -13.786 1.00 92.38 102 GLU A C 1
ATOM 806 O O . GLU A 1 102 ? -9.031 9.311 -13.593 1.00 92.38 102 GLU A O 1
ATOM 811 N N . GLN A 1 103 ? -7.452 7.779 -13.183 1.00 91.56 103 GLN A N 1
ATOM 812 C CA . GLN A 1 103 ? -8.249 6.925 -12.296 1.00 91.56 103 GLN A CA 1
ATOM 813 C C . GLN A 1 103 ? -7.826 7.037 -10.826 1.00 91.56 103 GLN A C 1
ATOM 815 O O . GLN A 1 103 ? -8.353 6.309 -9.985 1.00 91.56 103 GLN A O 1
ATOM 820 N N . THR A 1 104 ? -6.854 7.896 -10.520 1.00 93.12 104 THR A N 1
ATOM 821 C CA . THR A 1 104 ? -6.238 8.002 -9.198 1.00 93.12 104 THR A CA 1
ATOM 822 C C . THR A 1 104 ? -6.383 9.424 -8.689 1.00 93.12 104 THR A C 1
ATOM 824 O O . THR A 1 104 ? -6.043 10.371 -9.394 1.00 93.12 104 THR A O 1
ATOM 827 N N . ASP A 1 105 ? -6.855 9.555 -7.455 1.00 92.00 105 ASP A N 1
ATOM 828 C CA . ASP A 1 105 ? -6.809 10.810 -6.717 1.00 92.00 105 ASP A CA 1
ATOM 829 C C . ASP A 1 105 ? -5.413 10.966 -6.093 1.00 92.00 105 ASP A C 1
ATOM 831 O O . ASP A 1 105 ? -4.965 10.083 -5.357 1.00 92.00 105 ASP A O 1
ATOM 835 N N . PHE A 1 106 ? -4.690 12.023 -6.472 1.00 86.81 106 PHE A N 1
ATOM 836 C CA . PHE A 1 106 ? -3.341 12.313 -5.961 1.00 86.81 106 PHE A CA 1
ATOM 837 C C . PHE A 1 106 ? -3.329 13.420 -4.906 1.00 86.81 106 PHE A C 1
ATOM 839 O O . PHE A 1 106 ? -2.248 13.724 -4.394 1.00 86.81 106 PHE A O 1
ATOM 846 N N . GLU A 1 107 ? -4.480 14.035 -4.631 1.00 82.94 107 GLU A N 1
ATOM 847 C CA . GLU A 1 107 ? -4.645 15.012 -3.550 1.00 82.94 107 GLU A CA 1
ATOM 848 C C . GLU A 1 107 ? -4.818 14.304 -2.192 1.00 82.94 107 GLU A C 1
ATOM 850 O O . GLU A 1 107 ? -4.288 14.841 -1.190 1.00 82.94 107 GLU A O 1
#

Secondary structure (DSSP, 8-state):
--TTS-SSS-HHHHHHHHHHHTTTSS-------GGGGG-SSPPHHHHHHHHHHHHHHHHHHHHHHHHHEETTEE---SGGGSEEEEEETTEEEEEEHHHHHTT----

Solvent-accessible surface area (backbone atoms only — not comparable to full-atom values): 6873 Å² total; per-residue (Å²): 131,68,84,83,76,38,89,79,72,31,73,65,52,52,42,53,51,48,44,61,73,29,75,80,79,50,86,65,85,83,85,82,70,66,74,63,74,77,59,78,83,78,49,74,63,57,54,54,49,50,53,53,50,50,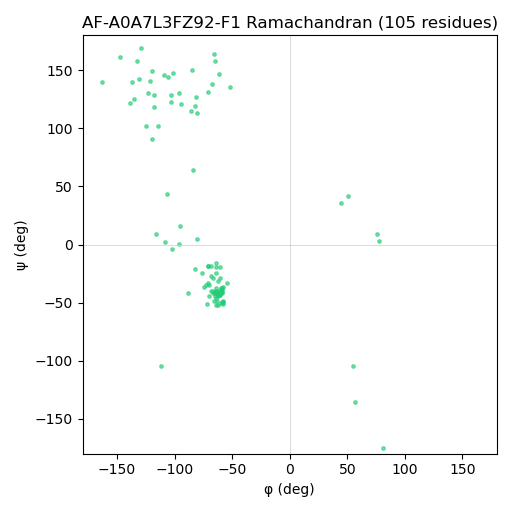55,51,50,53,56,49,51,57,51,47,53,58,74,26,47,54,96,94,41,79,56,73,82,53,67,77,66,50,55,45,81,44,77,58,97,91,42,81,44,76,42,31,47,75,66,47,51,81,76,49,89,88,129

Organism: NCBI:txid2585822

Mean predicted aligned error: 5.09 Å